Protein AF-A0A3M1N1B8-F1 (afdb_monomer_lite)

Sequence (121 aa):
MNEGRERMLRRARIRALLLYWLVLPAAVILSGLVLDALIGWRHWPLSTAVLLVAGLLIAAGILVIQRATADLALLGGGTPAPQDPAKRLVTGGSYAWCRHPMWFGYDLAALGVVLLWRSPA

Structure (mmCIF, N/CA/C/O backbone):
data_AF-A0A3M1N1B8-F1
#
_entry.id   AF-A0A3M1N1B8-F1
#
loop_
_atom_site.group_PDB
_atom_site.id
_atom_site.type_symbol
_atom_site.label_atom_id
_atom_site.label_alt_id
_atom_site.label_comp_id
_atom_site.label_asym_id
_atom_site.label_entity_id
_atom_site.label_seq_id
_atom_site.pdbx_PDB_ins_code
_atom_site.Cartn_x
_atom_site.Cartn_y
_atom_site.Cartn_z
_atom_site.occupancy
_atom_site.B_iso_or_equiv
_atom_site.auth_seq_id
_atom_site.auth_comp_id
_atom_site.auth_asym_id
_atom_site.auth_atom_id
_atom_site.pdbx_PDB_model_num
ATOM 1 N N . MET A 1 1 ? -19.659 -33.775 15.823 1.00 56.78 1 MET A N 1
ATOM 2 C CA . MET A 1 1 ? -19.443 -32.667 14.860 1.00 56.78 1 MET A CA 1
ATOM 3 C C . MET A 1 1 ? -18.629 -33.228 13.695 1.00 56.78 1 MET A C 1
ATOM 5 O O . MET A 1 1 ? -17.735 -34.016 13.940 1.00 56.78 1 MET A O 1
ATOM 9 N N . ASN A 1 2 ? -19.059 -32.981 12.458 1.00 63.41 2 ASN A N 1
ATOM 10 C CA . ASN A 1 2 ? -18.979 -33.921 11.329 1.00 63.41 2 ASN A CA 1
ATOM 11 C C . ASN A 1 2 ? -17.613 -33.915 10.594 1.00 63.41 2 ASN A C 1
ATOM 13 O O . ASN A 1 2 ? -17.282 -32.921 9.947 1.00 63.41 2 ASN A O 1
ATOM 17 N N . GLU A 1 3 ? -16.854 -35.015 10.638 1.00 77.12 3 GLU A N 1
ATOM 18 C CA . GLU A 1 3 ? -15.497 -35.154 10.060 1.00 77.12 3 GLU A CA 1
ATOM 19 C C . GLU A 1 3 ? -15.435 -34.771 8.561 1.00 77.12 3 GLU A C 1
ATOM 21 O O . GLU A 1 3 ? -14.483 -34.147 8.084 1.00 77.12 3 GLU A O 1
ATOM 26 N N . GLY A 1 4 ? -16.501 -35.067 7.805 1.00 82.94 4 GLY A N 1
ATOM 27 C CA . GLY A 1 4 ? -16.620 -34.693 6.390 1.00 82.94 4 GLY A CA 1
ATOM 28 C C . GLY A 1 4 ? -16.710 -33.178 6.153 1.00 82.94 4 GLY A C 1
ATOM 29 O O . GLY A 1 4 ? -16.132 -32.660 5.194 1.00 82.94 4 GLY A O 1
ATOM 30 N N . ARG A 1 5 ? -17.370 -32.440 7.057 1.00 81.69 5 ARG A N 1
ATOM 31 C CA . ARG A 1 5 ? -17.489 -30.972 6.990 1.00 81.69 5 ARG A CA 1
ATOM 32 C C . ARG A 1 5 ? -16.143 -30.304 7.258 1.00 81.69 5 ARG A C 1
ATOM 34 O O . ARG A 1 5 ? -15.797 -29.341 6.580 1.00 81.69 5 ARG A O 1
ATOM 41 N N . GLU A 1 6 ? -15.357 -30.840 8.184 1.00 82.12 6 GLU A N 1
ATOM 42 C CA . GLU A 1 6 ? -14.032 -30.315 8.520 1.00 82.12 6 GLU A CA 1
ATOM 43 C C . GLU A 1 6 ? -13.032 -30.476 7.360 1.00 82.12 6 GLU A C 1
ATOM 45 O O . GLU A 1 6 ? -12.350 -29.520 6.980 1.00 82.12 6 GLU A O 1
ATOM 50 N N . ARG A 1 7 ? -13.022 -31.642 6.695 1.00 83.62 7 ARG A N 1
ATOM 51 C CA . ARG A 1 7 ? -12.194 -31.883 5.495 1.00 83.62 7 ARG A CA 1
ATOM 52 C C . ARG A 1 7 ? -12.572 -30.964 4.329 1.00 83.62 7 ARG A C 1
ATOM 54 O O . ARG A 1 7 ? -11.685 -30.458 3.636 1.00 83.62 7 ARG A O 1
ATOM 61 N N . MET A 1 8 ? -13.868 -30.727 4.116 1.00 87.31 8 MET A N 1
ATOM 62 C CA . MET A 1 8 ? -14.363 -29.810 3.084 1.00 87.31 8 MET A CA 1
ATOM 63 C C . MET A 1 8 ? -13.937 -28.361 3.359 1.00 87.31 8 MET A C 1
ATOM 65 O O . MET A 1 8 ? -13.386 -27.708 2.471 1.00 87.31 8 MET A O 1
ATOM 69 N N . LEU A 1 9 ? -14.110 -27.883 4.596 1.00 85.06 9 LEU A N 1
ATOM 70 C CA . LEU A 1 9 ? -13.699 -26.537 5.011 1.00 85.06 9 LEU A CA 1
ATOM 71 C C . LEU A 1 9 ? -12.179 -26.343 4.902 1.00 85.06 9 LEU A C 1
ATOM 73 O O . LEU A 1 9 ? -11.725 -25.312 4.405 1.00 85.06 9 LEU A O 1
ATOM 77 N N . ARG A 1 10 ? -11.379 -27.349 5.278 1.00 86.31 10 ARG A N 1
ATOM 78 C CA . ARG A 1 10 ? -9.914 -27.311 5.137 1.00 86.31 10 ARG A CA 1
ATOM 79 C C . ARG A 1 10 ? -9.482 -27.191 3.675 1.00 86.31 10 ARG A C 1
ATOM 81 O O . ARG A 1 10 ? -8.634 -26.361 3.357 1.00 86.31 10 ARG A O 1
ATOM 88 N N . ARG A 1 11 ? -10.090 -27.969 2.771 1.00 87.62 11 ARG A N 1
ATOM 89 C CA . ARG A 1 11 ? -9.833 -27.883 1.321 1.00 87.62 11 ARG A CA 1
ATOM 90 C C . ARG A 1 11 ? -10.225 -26.519 0.755 1.00 87.62 11 ARG A C 1
ATOM 92 O O . ARG A 1 11 ? -9.455 -25.954 -0.014 1.00 87.62 11 ARG A O 1
ATOM 99 N N . ALA A 1 12 ? -11.380 -25.982 1.146 1.00 85.38 12 ALA A N 1
ATOM 100 C CA . ALA A 1 12 ? -11.821 -24.653 0.726 1.00 85.38 12 ALA A CA 1
ATOM 101 C C . ALA A 1 12 ? -10.846 -23.558 1.190 1.00 85.38 12 ALA A C 1
ATOM 103 O O . ALA A 1 12 ? -10.474 -22.697 0.399 1.00 85.38 12 ALA A O 1
ATOM 104 N N . ARG A 1 13 ? -10.350 -23.638 2.432 1.00 86.38 13 ARG A N 1
ATOM 105 C CA . ARG A 1 13 ? -9.373 -22.686 2.978 1.00 86.38 13 ARG A CA 1
ATOM 106 C C . ARG A 1 13 ? -8.026 -22.749 2.261 1.00 86.38 13 ARG A C 1
ATOM 108 O O . ARG A 1 13 ? -7.475 -21.708 1.932 1.00 86.38 13 ARG A O 1
ATOM 115 N N . ILE A 1 14 ? -7.520 -23.953 1.984 1.00 88.62 14 ILE A N 1
ATOM 116 C CA . ILE A 1 14 ? -6.279 -24.145 1.217 1.00 88.62 14 ILE A CA 1
ATOM 117 C C . ILE A 1 14 ? -6.441 -23.596 -0.202 1.00 88.62 14 ILE A C 1
ATOM 119 O O . ILE A 1 14 ? -5.566 -22.886 -0.679 1.00 88.62 14 ILE A O 1
ATOM 123 N N . ARG A 1 15 ? -7.571 -23.868 -0.866 1.00 86.75 15 ARG A N 1
ATOM 124 C CA . ARG A 1 15 ? -7.865 -23.306 -2.193 1.00 86.75 15 ARG A CA 1
ATOM 125 C C . ARG A 1 15 ? -7.915 -21.784 -2.163 1.00 86.75 15 ARG A C 1
ATOM 127 O O . ARG A 1 15 ? -7.322 -21.164 -3.032 1.00 86.75 15 ARG A O 1
ATOM 134 N N . ALA A 1 16 ? -8.579 -21.197 -1.169 1.00 83.00 16 ALA A N 1
ATOM 135 C CA . ALA A 1 16 ? -8.636 -19.749 -1.005 1.00 83.00 16 ALA A CA 1
ATOM 136 C C . ALA A 1 16 ? -7.235 -19.158 -0.790 1.00 83.00 16 ALA A C 1
ATOM 138 O O . ALA A 1 16 ? -6.882 -18.194 -1.455 1.00 83.00 16 ALA A O 1
ATOM 139 N N . LEU A 1 17 ? -6.414 -19.780 0.062 1.00 86.81 17 LEU A N 1
ATOM 140 C CA . LEU A 1 17 ? -5.011 -19.405 0.257 1.00 86.81 17 LEU A CA 1
ATOM 141 C C . LEU A 1 17 ? -4.219 -19.467 -1.052 1.00 86.81 17 LEU A C 1
ATOM 143 O O . LEU A 1 17 ? -3.587 -18.483 -1.406 1.00 86.81 17 LEU A O 1
ATOM 147 N N . LEU A 1 18 ? -4.287 -20.578 -1.790 1.00 88.38 18 LEU A N 1
ATOM 148 C CA . LEU A 1 18 ? -3.586 -20.736 -3.069 1.00 88.38 18 LEU A CA 1
ATOM 149 C C . LEU A 1 18 ? -4.064 -19.721 -4.115 1.00 88.38 18 LEU A C 1
ATOM 151 O O . LEU A 1 18 ? -3.249 -19.111 -4.798 1.00 88.38 18 LEU A O 1
ATOM 155 N N . LEU A 1 19 ? -5.373 -19.503 -4.229 1.00 87.75 19 LEU A N 1
ATOM 156 C CA . LEU A 1 19 ? -5.925 -18.516 -5.154 1.00 87.75 19 LEU A CA 1
ATOM 157 C C . LEU A 1 19 ? -5.424 -17.106 -4.827 1.00 87.75 19 LEU A C 1
ATOM 159 O O . LEU A 1 19 ? -4.969 -16.402 -5.722 1.00 87.75 19 LEU A O 1
ATOM 163 N N . TYR A 1 20 ? -5.463 -16.711 -3.555 1.00 82.56 20 TYR A N 1
ATOM 164 C CA . TYR A 1 20 ? -5.112 -15.352 -3.144 1.00 82.56 20 TYR A CA 1
ATOM 165 C C . TYR A 1 20 ? -3.605 -15.089 -3.109 1.00 82.56 20 TYR A C 1
ATOM 167 O O . TYR A 1 20 ? -3.172 -14.004 -3.476 1.00 82.56 20 TYR A O 1
ATOM 175 N N . TRP A 1 21 ? -2.807 -16.064 -2.671 1.00 85.88 21 TRP A N 1
ATOM 176 C CA . TRP A 1 21 ? -1.361 -15.895 -2.493 1.00 85.88 21 TRP A CA 1
ATOM 177 C C . TRP A 1 21 ? -0.527 -16.324 -3.695 1.00 85.88 21 TRP A C 1
ATOM 179 O O . TRP A 1 21 ? 0.623 -15.911 -3.791 1.00 85.88 21 TRP A O 1
ATOM 189 N N . LEU A 1 22 ? -1.071 -17.145 -4.597 1.00 86.06 22 LEU A N 1
ATOM 190 C CA . LEU A 1 22 ? -0.331 -17.635 -5.759 1.00 86.06 22 LEU A CA 1
ATOM 191 C C . LEU A 1 22 ? -0.991 -17.221 -7.072 1.00 86.06 22 LEU A C 1
ATOM 193 O O . LEU A 1 22 ? -0.343 -16.590 -7.899 1.00 86.06 22 LEU A O 1
ATOM 197 N N . VAL A 1 23 ? -2.273 -17.544 -7.263 1.00 88.25 23 VAL A N 1
ATOM 198 C CA . VAL A 1 23 ? -2.932 -17.340 -8.565 1.00 88.25 23 VAL A CA 1
ATOM 199 C C . VAL A 1 23 ? -3.133 -15.861 -8.869 1.00 88.25 23 VAL A C 1
ATOM 201 O O . VAL A 1 23 ? -2.791 -15.429 -9.962 1.00 88.25 23 VAL A O 1
ATOM 204 N N . LEU A 1 24 ? -3.649 -15.081 -7.918 1.00 85.00 24 LEU A N 1
ATOM 205 C CA . LEU A 1 24 ? -3.863 -13.642 -8.090 1.00 85.00 24 LEU A CA 1
ATOM 206 C C . LEU A 1 24 ? -2.551 -12.891 -8.387 1.00 85.00 24 LEU A C 1
ATOM 208 O O . LEU A 1 24 ? -2.495 -12.224 -9.418 1.00 85.00 24 LEU A O 1
ATOM 212 N N . PRO A 1 25 ? -1.476 -13.032 -7.584 1.00 82.06 25 PRO A N 1
ATOM 213 C CA . PRO A 1 25 ? -0.198 -12.386 -7.877 1.00 82.06 25 PRO A CA 1
ATOM 214 C C . PRO A 1 25 ? 0.399 -12.828 -9.213 1.00 82.06 25 PRO A C 1
ATOM 216 O O . PRO A 1 25 ? 0.854 -11.988 -9.984 1.00 82.06 25 PRO A O 1
ATOM 219 N N . ALA A 1 26 ? 0.357 -14.130 -9.522 1.00 86.12 26 ALA A N 1
ATOM 220 C CA . ALA A 1 26 ? 0.854 -14.639 -10.796 1.00 86.12 26 ALA A CA 1
ATOM 221 C C . ALA A 1 26 ? 0.054 -14.078 -11.977 1.00 86.12 26 ALA A C 1
ATOM 223 O O . ALA A 1 26 ? 0.650 -13.659 -12.961 1.00 86.12 26 ALA A O 1
ATOM 224 N N . ALA A 1 27 ? -1.276 -14.024 -11.875 1.00 88.38 27 ALA A N 1
ATOM 225 C CA . ALA A 1 27 ? -2.127 -13.452 -12.910 1.00 88.38 27 ALA A CA 1
ATOM 226 C C . ALA A 1 27 ? -1.822 -11.966 -13.130 1.00 88.38 27 ALA A C 1
ATOM 228 O O . ALA A 1 27 ? -1.689 -11.551 -14.276 1.00 88.38 27 ALA A O 1
ATOM 229 N N . VAL A 1 28 ? -1.641 -11.189 -12.055 1.00 85.31 28 VAL A N 1
ATOM 230 C CA . VAL A 1 28 ? -1.269 -9.768 -12.142 1.00 85.31 28 VAL A CA 1
ATOM 231 C C . VAL A 1 28 ? 0.077 -9.607 -12.851 1.00 85.31 28 VAL A C 1
ATOM 233 O O . VAL A 1 28 ? 0.144 -8.905 -13.858 1.00 85.31 28 VAL A O 1
ATOM 236 N N . ILE A 1 29 ? 1.117 -10.317 -12.404 1.00 83.06 29 ILE A N 1
ATOM 237 C CA . ILE A 1 29 ? 2.462 -10.238 -12.997 1.00 83.06 29 ILE A CA 1
ATOM 238 C C . ILE A 1 29 ? 2.444 -10.668 -14.470 1.00 83.06 29 ILE A C 1
ATOM 240 O O . ILE A 1 29 ? 2.955 -9.953 -15.327 1.00 83.06 29 ILE A O 1
ATOM 244 N N . LEU A 1 30 ? 1.832 -11.815 -14.785 1.00 86.75 30 LEU A N 1
ATOM 245 C CA . LEU A 1 30 ? 1.748 -12.317 -16.159 1.00 86.75 30 LEU A CA 1
ATOM 246 C C . LEU A 1 30 ? 0.966 -11.361 -17.059 1.00 86.75 30 LEU A C 1
ATOM 248 O O . LEU A 1 30 ? 1.367 -11.143 -18.197 1.00 86.75 30 LEU A O 1
ATOM 252 N N . SER A 1 31 ? -0.126 -10.777 -16.559 1.00 85.44 31 SER A N 1
ATOM 253 C CA . SER A 1 31 ? -0.911 -9.812 -17.328 1.00 85.44 31 SER A CA 1
ATOM 254 C C . SER A 1 31 ? -0.110 -8.548 -17.642 1.00 85.44 31 SER A C 1
ATOM 256 O O . SER A 1 31 ? -0.141 -8.105 -18.786 1.00 85.44 31 SER A O 1
ATOM 258 N N . GLY A 1 32 ? 0.680 -8.037 -16.689 1.00 81.12 32 GLY A N 1
ATOM 259 C CA . GLY A 1 32 ? 1.586 -6.907 -16.913 1.00 81.12 32 GLY A CA 1
ATOM 260 C C . GLY A 1 32 ? 2.646 -7.218 -17.971 1.00 81.12 32 GLY A C 1
ATOM 261 O O . GLY A 1 32 ? 2.778 -6.483 -18.941 1.00 81.12 32 GLY A O 1
ATOM 262 N N . LEU A 1 33 ? 3.309 -8.377 -17.871 1.00 80.06 33 LEU A N 1
ATOM 263 C CA . LEU A 1 33 ? 4.310 -8.805 -18.859 1.00 80.06 33 LEU A CA 1
ATOM 264 C C . LEU A 1 33 ? 3.723 -8.973 -20.270 1.00 80.06 33 LEU A C 1
ATOM 266 O O . LEU A 1 33 ? 4.366 -8.626 -21.260 1.00 80.06 33 LEU A O 1
ATOM 270 N N . VAL A 1 34 ? 2.505 -9.516 -20.375 1.00 85.19 34 VAL A N 1
ATOM 271 C CA . VAL A 1 34 ? 1.800 -9.651 -21.658 1.00 85.19 34 VAL A CA 1
ATOM 272 C C . VAL A 1 34 ? 1.446 -8.277 -22.224 1.00 85.19 34 VAL A C 1
ATOM 274 O O . VAL A 1 34 ? 1.631 -8.059 -23.419 1.00 85.19 34 VAL A O 1
ATOM 277 N N . LEU A 1 35 ? 0.977 -7.343 -21.393 1.00 83.94 35 LEU A N 1
ATOM 278 C CA . LEU A 1 35 ? 0.676 -5.975 -21.820 1.00 83.94 35 LEU A CA 1
ATOM 279 C C . LEU A 1 35 ? 1.935 -5.240 -22.290 1.00 83.94 35 LEU A C 1
ATOM 281 O O . LEU A 1 35 ? 1.922 -4.675 -23.380 1.00 83.94 35 LEU A O 1
ATOM 285 N N . ASP A 1 36 ? 3.037 -5.321 -21.548 1.00 78.44 36 ASP A N 1
ATOM 286 C CA . ASP A 1 36 ? 4.318 -4.729 -21.946 1.00 78.44 36 ASP A CA 1
ATOM 287 C C . ASP A 1 36 ? 4.811 -5.273 -23.294 1.00 78.44 36 ASP A C 1
ATOM 289 O O . ASP A 1 36 ? 5.264 -4.509 -24.152 1.00 78.44 36 ASP A O 1
ATOM 293 N N . ALA A 1 37 ? 4.676 -6.587 -23.513 1.00 80.56 37 ALA A N 1
ATOM 294 C CA . ALA A 1 37 ? 5.039 -7.233 -24.771 1.00 80.56 37 ALA A CA 1
ATOM 295 C C . ALA A 1 37 ? 4.128 -6.817 -25.938 1.00 80.56 37 ALA A C 1
ATOM 297 O O . ALA A 1 37 ? 4.617 -6.609 -27.048 1.00 80.56 37 ALA A O 1
ATOM 298 N N . LEU A 1 38 ? 2.819 -6.681 -25.701 1.00 84.81 38 LEU A N 1
ATOM 299 C CA . LEU A 1 38 ? 1.849 -6.267 -26.719 1.00 84.81 38 LEU A CA 1
ATOM 300 C C . LEU A 1 38 ? 2.010 -4.796 -27.111 1.00 84.81 38 LEU A C 1
ATOM 302 O O . LEU A 1 38 ? 1.887 -4.461 -28.287 1.00 84.81 38 LEU A O 1
ATOM 306 N N . ILE A 1 39 ? 2.269 -3.918 -26.139 1.00 83.06 39 ILE A N 1
ATOM 307 C CA . ILE A 1 39 ? 2.377 -2.473 -26.374 1.00 83.06 39 ILE A CA 1
ATOM 308 C C . ILE A 1 39 ? 3.802 -2.097 -26.832 1.00 83.06 39 ILE A C 1
ATOM 310 O O . ILE A 1 39 ? 4.011 -1.043 -27.434 1.00 83.06 39 ILE A O 1
ATOM 314 N N . GLY A 1 40 ? 4.791 -2.970 -26.611 1.00 75.75 40 GLY A N 1
ATOM 315 C CA . GLY A 1 40 ? 6.172 -2.758 -27.047 1.00 75.75 40 GLY A CA 1
ATOM 316 C C . GLY A 1 40 ? 6.870 -1.649 -26.262 1.00 75.75 40 GLY A C 1
ATOM 317 O O . GLY A 1 40 ? 7.702 -0.917 -26.808 1.00 75.75 40 GLY A O 1
ATOM 318 N N . TRP A 1 41 ? 6.505 -1.475 -24.990 1.00 70.62 41 TRP A N 1
ATOM 319 C CA . TRP A 1 41 ? 7.058 -0.407 -24.175 1.00 70.62 41 TRP A CA 1
ATOM 320 C C . TRP A 1 41 ? 8.551 -0.606 -23.914 1.00 70.62 41 TRP A C 1
ATOM 322 O O . TRP A 1 41 ? 9.057 -1.696 -23.643 1.00 70.62 41 TRP A O 1
ATOM 332 N N . ARG A 1 42 ? 9.297 0.495 -24.018 1.00 69.19 42 ARG A N 1
ATOM 333 C CA . ARG A 1 42 ? 10.739 0.489 -23.797 1.00 69.19 42 ARG A CA 1
ATOM 334 C C . ARG A 1 42 ? 11.003 0.531 -22.298 1.00 69.19 42 ARG A C 1
ATOM 336 O O . ARG A 1 42 ? 10.739 1.544 -21.657 1.00 69.19 42 ARG A O 1
ATOM 343 N N . HIS A 1 43 ? 11.547 -0.565 -21.771 1.00 68.88 43 HIS A N 1
ATOM 344 C CA . HIS A 1 43 ? 11.974 -0.673 -20.377 1.00 68.88 43 HIS A CA 1
ATOM 345 C C . HIS A 1 43 ? 12.785 0.553 -19.953 1.00 68.88 43 HIS A C 1
ATOM 347 O O . HIS A 1 43 ? 13.717 0.971 -20.652 1.00 68.88 43 HIS A O 1
ATOM 353 N N . TRP A 1 44 ? 12.472 1.105 -18.783 1.00 69.75 44 TRP A N 1
ATOM 354 C CA . TRP A 1 44 ? 13.226 2.237 -18.253 1.00 69.75 44 TRP A CA 1
ATOM 355 C C . TRP A 1 44 ? 14.676 1.836 -17.958 1.00 69.75 44 TRP A C 1
ATOM 357 O O . TRP A 1 44 ? 14.933 0.695 -17.553 1.00 69.75 44 TRP A O 1
ATOM 367 N N . PRO A 1 45 ? 15.658 2.726 -18.194 1.00 77.00 45 PRO A N 1
ATOM 368 C CA . PRO A 1 45 ? 17.052 2.430 -17.899 1.00 77.00 45 PRO A CA 1
ATOM 369 C C . PRO A 1 45 ? 17.239 2.251 -16.390 1.00 77.00 45 PRO A C 1
ATOM 371 O O . PRO A 1 45 ? 16.790 3.073 -15.589 1.00 77.00 45 PRO A O 1
ATOM 374 N N . LEU A 1 46 ? 17.918 1.170 -16.000 1.00 77.69 46 LEU A N 1
ATOM 375 C CA . LEU A 1 46 ? 18.260 0.940 -14.602 1.00 77.69 46 LEU A CA 1
ATOM 376 C C . LEU A 1 46 ? 19.355 1.936 -14.205 1.00 77.69 46 LEU A C 1
ATOM 378 O O . LEU A 1 46 ? 20.475 1.865 -14.704 1.00 77.69 46 LEU A O 1
ATOM 382 N N . SER A 1 47 ? 19.020 2.872 -13.323 1.00 87.62 47 SER A N 1
ATOM 383 C CA . SER A 1 47 ? 19.970 3.824 -12.751 1.00 87.62 47 SER A CA 1
ATOM 384 C C . SER A 1 47 ? 19.925 3.751 -11.231 1.00 87.62 47 SER A C 1
ATOM 386 O O . SER A 1 47 ? 18.893 3.420 -10.643 1.00 87.62 47 SER A O 1
ATOM 388 N N . THR A 1 48 ? 21.031 4.107 -10.582 1.00 89.62 48 THR A N 1
ATOM 389 C CA . THR A 1 48 ? 21.098 4.191 -9.116 1.00 89.62 48 THR A CA 1
ATOM 390 C C . THR A 1 48 ? 20.021 5.123 -8.563 1.00 89.62 48 THR A C 1
ATOM 392 O O . THR A 1 48 ? 19.412 4.818 -7.545 1.00 89.62 48 THR A O 1
ATOM 395 N N . ALA A 1 49 ? 19.722 6.219 -9.267 1.00 90.44 49 ALA A N 1
ATOM 396 C CA . ALA A 1 49 ? 18.653 7.137 -8.891 1.00 90.44 49 ALA A CA 1
ATOM 397 C C . ALA A 1 49 ? 17.277 6.450 -8.872 1.00 90.44 49 ALA A C 1
ATOM 399 O O . ALA A 1 49 ? 16.542 6.600 -7.900 1.00 90.44 49 ALA A O 1
ATOM 400 N N . VAL A 1 50 ? 16.950 5.648 -9.893 1.00 90.00 50 VAL A N 1
ATOM 401 C CA . VAL A 1 50 ? 15.683 4.894 -9.945 1.00 90.00 50 VAL A CA 1
ATOM 402 C C . VAL A 1 50 ? 15.587 3.902 -8.787 1.00 90.00 50 VAL A C 1
ATOM 404 O O . VAL A 1 50 ? 14.552 3.842 -8.130 1.00 90.00 50 VAL A O 1
ATOM 407 N N . LEU A 1 51 ? 16.668 3.176 -8.482 1.00 91.50 51 LEU A N 1
ATOM 408 C CA . LEU A 1 51 ? 16.699 2.240 -7.353 1.00 91.50 51 LEU A CA 1
ATOM 409 C C . LEU A 1 51 ? 16.494 2.944 -6.004 1.00 91.50 51 LEU A C 1
ATOM 411 O O . LEU A 1 51 ? 15.750 2.448 -5.159 1.00 91.50 51 LEU A O 1
ATOM 415 N N . LEU A 1 52 ? 17.119 4.109 -5.810 1.00 94.94 52 LEU A N 1
ATOM 416 C CA . LEU A 1 52 ? 16.960 4.907 -4.592 1.00 94.94 52 LEU A CA 1
ATOM 417 C C . LEU A 1 52 ? 15.531 5.430 -4.439 1.00 94.94 52 LEU A C 1
ATOM 419 O O . LEU A 1 52 ? 14.954 5.310 -3.361 1.00 94.94 52 LEU A O 1
ATOM 423 N N . VAL A 1 53 ? 14.945 5.970 -5.511 1.00 94.25 53 VAL A N 1
ATOM 424 C CA . VAL A 1 53 ? 13.556 6.450 -5.501 1.00 94.25 53 VAL A CA 1
ATOM 425 C C . VAL A 1 53 ? 12.592 5.298 -5.229 1.00 94.25 53 VAL A C 1
ATOM 427 O O . VAL A 1 53 ? 11.702 5.435 -4.394 1.00 94.25 53 VAL A O 1
ATOM 430 N N . ALA A 1 54 ? 12.797 4.147 -5.868 1.00 93.88 54 ALA A N 1
ATOM 431 C CA . ALA A 1 54 ? 11.984 2.960 -5.643 1.00 93.88 54 ALA A CA 1
ATOM 432 C C . ALA A 1 54 ? 12.045 2.488 -4.181 1.00 93.88 54 ALA A C 1
ATOM 434 O O . ALA A 1 54 ? 11.008 2.267 -3.555 1.00 93.88 54 ALA A O 1
ATOM 435 N N . GLY A 1 55 ? 13.251 2.401 -3.611 1.00 95.31 55 GLY A N 1
ATOM 436 C CA . GLY A 1 55 ? 13.447 2.053 -2.204 1.00 95.31 55 GLY A CA 1
ATOM 437 C C . GLY A 1 55 ? 12.797 3.059 -1.253 1.00 95.31 55 GLY A C 1
ATOM 438 O O . GLY A 1 55 ? 12.148 2.659 -0.286 1.00 95.31 55 GLY A O 1
ATOM 439 N N . LEU A 1 56 ? 12.907 4.357 -1.553 1.00 97.25 56 LEU A N 1
ATOM 440 C CA . LEU A 1 56 ? 12.287 5.418 -0.762 1.00 97.25 56 LEU A CA 1
ATOM 441 C C . LEU A 1 56 ? 10.757 5.335 -0.797 1.00 97.25 56 LEU A C 1
ATOM 443 O O . LEU A 1 56 ? 10.127 5.456 0.251 1.00 97.25 56 LEU A O 1
ATOM 447 N N . LEU A 1 57 ? 10.161 5.092 -1.967 1.00 97.12 57 LEU A N 1
ATOM 448 C CA . LEU A 1 57 ? 8.714 4.925 -2.115 1.00 97.12 57 LEU A CA 1
ATOM 449 C C . LEU A 1 57 ? 8.196 3.713 -1.338 1.00 97.12 57 LEU A C 1
ATOM 451 O O . LEU A 1 57 ? 7.202 3.829 -0.624 1.00 97.12 57 LEU A O 1
ATOM 455 N N . ILE A 1 58 ? 8.899 2.578 -1.407 1.00 96.62 58 ILE A N 1
ATOM 456 C CA . ILE A 1 58 ? 8.548 1.374 -0.639 1.00 96.62 58 ILE A CA 1
ATOM 457 C C . ILE A 1 58 ? 8.633 1.652 0.862 1.00 96.62 58 ILE A C 1
ATOM 459 O O . ILE A 1 58 ? 7.688 1.362 1.596 1.00 96.62 58 ILE A O 1
ATOM 463 N N . ALA A 1 59 ? 9.731 2.253 1.325 1.00 97.69 59 ALA A N 1
ATOM 464 C CA . ALA A 1 59 ? 9.912 2.580 2.735 1.00 97.69 59 ALA A CA 1
ATOM 465 C C . ALA A 1 59 ? 8.842 3.566 3.233 1.00 97.69 59 ALA A C 1
ATOM 467 O O . ALA A 1 59 ? 8.228 3.334 4.275 1.00 97.69 59 ALA A O 1
ATOM 468 N N . ALA A 1 60 ? 8.567 4.629 2.473 1.00 97.50 60 ALA A N 1
ATOM 469 C CA . ALA A 1 60 ? 7.526 5.600 2.791 1.00 97.50 60 ALA A CA 1
ATOM 470 C C . ALA A 1 60 ? 6.133 4.952 2.823 1.00 97.50 60 ALA A C 1
ATOM 472 O O . ALA A 1 60 ? 5.383 5.171 3.774 1.00 97.50 60 ALA A O 1
ATOM 473 N N . GLY A 1 61 ? 5.806 4.105 1.843 1.00 97.12 61 GLY A N 1
ATOM 474 C CA . GLY A 1 61 ? 4.547 3.362 1.800 1.00 97.12 61 GLY A CA 1
ATOM 475 C C . GLY A 1 61 ? 4.352 2.471 3.029 1.00 97.12 61 GLY A C 1
ATOM 476 O O . GLY A 1 61 ? 3.313 2.542 3.686 1.00 97.12 61 GLY A O 1
ATOM 477 N N . ILE A 1 62 ? 5.383 1.708 3.413 1.00 97.38 62 ILE A N 1
ATOM 478 C CA . ILE A 1 62 ? 5.371 0.873 4.627 1.00 97.38 62 ILE A CA 1
ATOM 479 C C . ILE A 1 62 ? 5.153 1.727 5.880 1.00 97.38 62 ILE A C 1
ATOM 481 O O . ILE A 1 62 ? 4.315 1.382 6.715 1.00 97.38 62 ILE A O 1
ATOM 485 N N . LEU A 1 63 ? 5.865 2.850 6.009 1.00 97.56 63 LEU A N 1
ATOM 486 C CA . LEU A 1 63 ? 5.716 3.757 7.149 1.00 97.56 63 LEU A CA 1
ATOM 487 C C . LEU A 1 63 ? 4.295 4.323 7.243 1.00 97.56 63 LEU A C 1
ATOM 489 O O . LEU A 1 63 ? 3.720 4.354 8.331 1.00 97.56 63 LEU A O 1
ATOM 493 N N . VAL A 1 64 ? 3.697 4.718 6.115 1.00 96.56 64 VAL A N 1
ATOM 494 C CA . VAL A 1 64 ? 2.312 5.209 6.065 1.00 96.56 64 VAL A CA 1
ATOM 495 C C . VAL A 1 64 ? 1.320 4.110 6.454 1.00 96.56 64 VAL A C 1
ATOM 497 O O . VAL A 1 64 ? 0.430 4.368 7.263 1.00 96.56 64 VAL A O 1
ATOM 500 N N . ILE A 1 65 ? 1.483 2.880 5.952 1.00 96.31 65 ILE A N 1
ATOM 501 C CA . ILE A 1 65 ? 0.626 1.737 6.315 1.00 96.31 65 ILE A CA 1
ATOM 502 C C . ILE A 1 65 ? 0.708 1.464 7.818 1.00 96.31 65 ILE A C 1
ATOM 504 O O . ILE A 1 65 ? -0.324 1.316 8.479 1.00 96.31 65 ILE A O 1
ATOM 508 N N . GLN A 1 66 ? 1.920 1.418 8.376 1.00 96.25 66 GLN A N 1
ATOM 509 C CA . GLN A 1 66 ? 2.116 1.198 9.807 1.00 96.25 66 GLN A CA 1
ATOM 510 C C . GLN A 1 66 ? 1.504 2.328 10.631 1.00 96.25 66 GLN A C 1
ATOM 512 O O . GLN A 1 66 ? 0.815 2.061 11.616 1.00 96.25 66 GLN A O 1
ATOM 517 N N . ARG A 1 67 ? 1.681 3.583 10.202 1.00 95.81 67 ARG A N 1
ATOM 518 C CA . ARG A 1 67 ? 1.103 4.741 10.884 1.00 95.81 67 ARG A CA 1
ATOM 519 C C . ARG A 1 67 ? -0.423 4.714 10.860 1.00 95.81 67 ARG A C 1
ATOM 521 O O . ARG A 1 67 ? -1.030 4.873 11.913 1.00 95.81 67 ARG A O 1
ATOM 528 N N . ALA A 1 68 ? -1.029 4.438 9.707 1.00 95.06 68 ALA A N 1
ATOM 529 C CA . ALA A 1 68 ? -2.475 4.285 9.562 1.00 95.06 68 ALA A CA 1
ATOM 530 C C . ALA A 1 68 ? -3.022 3.136 10.415 1.00 95.06 68 ALA A C 1
ATOM 532 O O . ALA A 1 68 ? -4.034 3.290 11.092 1.00 95.06 68 ALA A O 1
ATOM 533 N N . THR A 1 69 ? -2.324 2.001 10.445 1.00 94.44 69 THR A N 1
ATOM 534 C CA . THR A 1 69 ? -2.707 0.858 11.287 1.00 94.44 69 THR A CA 1
ATOM 535 C C . THR A 1 69 ? -2.658 1.224 12.769 1.00 94.44 69 THR A C 1
ATOM 537 O O . THR A 1 69 ? -3.592 0.920 13.510 1.00 94.44 69 THR A O 1
ATOM 540 N N . ALA A 1 70 ? -1.599 1.916 13.197 1.00 94.75 70 ALA A N 1
ATOM 541 C CA . ALA A 1 70 ? -1.450 2.378 14.570 1.00 94.75 70 ALA A CA 1
ATOM 542 C C . ALA A 1 70 ? -2.522 3.409 14.948 1.00 94.75 70 ALA A C 1
ATOM 544 O O . ALA A 1 70 ? -3.097 3.317 16.027 1.00 94.75 70 ALA A O 1
ATOM 545 N N . ASP A 1 71 ? -2.838 4.358 14.065 1.00 94.75 71 ASP A N 1
ATOM 546 C CA . ASP A 1 71 ? -3.891 5.346 14.309 1.00 94.75 71 ASP A CA 1
ATOM 547 C C . ASP A 1 71 ? -5.270 4.683 14.412 1.00 94.75 71 ASP A C 1
ATOM 549 O O . ASP A 1 71 ? -6.064 5.047 15.278 1.00 94.75 71 ASP A O 1
ATOM 553 N N . LEU A 1 72 ? -5.546 3.661 13.596 1.00 93.56 72 LEU A N 1
ATOM 554 C CA . LEU A 1 72 ? -6.790 2.900 13.686 1.00 93.56 72 LEU A CA 1
ATOM 555 C C . LEU A 1 72 ? -6.897 2.132 15.016 1.00 93.56 72 LEU A C 1
ATOM 557 O O . LEU A 1 72 ? -7.949 2.159 15.658 1.00 93.56 72 LEU A O 1
ATOM 561 N N . ALA A 1 73 ? -5.792 1.531 15.468 1.00 93.00 73 ALA A N 1
ATOM 562 C CA . ALA A 1 73 ? -5.707 0.841 16.755 1.00 93.00 73 ALA A CA 1
ATOM 563 C C . ALA A 1 73 ? -5.887 1.792 17.944 1.00 93.00 73 ALA A C 1
ATOM 565 O O . ALA A 1 73 ? -6.719 1.546 18.818 1.00 93.00 73 ALA A O 1
ATOM 566 N N . LEU A 1 74 ? -5.141 2.898 17.961 1.00 94.56 74 LEU A N 1
ATOM 567 C CA . LEU A 1 74 ? -5.093 3.831 19.086 1.00 94.56 74 LEU A CA 1
ATOM 568 C C . LEU A 1 74 ? -6.340 4.718 19.173 1.00 94.56 74 LEU A C 1
ATOM 570 O O . LEU A 1 74 ? -6.858 4.941 20.264 1.00 94.56 74 LEU A O 1
ATOM 574 N N . LEU A 1 75 ? -6.831 5.228 18.039 1.00 93.56 75 LEU A N 1
ATOM 575 C CA . LEU A 1 75 ? -7.943 6.186 17.995 1.00 93.56 75 LEU A CA 1
ATOM 576 C C . LEU A 1 75 ? -9.284 5.504 17.695 1.00 93.56 75 LEU A C 1
ATOM 578 O O . LEU A 1 75 ? -10.323 5.904 18.221 1.00 93.56 75 LEU A O 1
ATOM 582 N N . GLY A 1 76 ? -9.273 4.470 16.852 1.00 91.12 76 GLY A N 1
ATOM 583 C CA . GLY A 1 76 ? -10.473 3.745 16.422 1.00 91.12 76 GLY A CA 1
ATOM 584 C C . GLY A 1 76 ? -10.879 2.609 17.360 1.00 91.12 76 GLY A C 1
ATOM 585 O O . GLY A 1 76 ? -12.041 2.196 17.345 1.00 91.12 76 GLY A O 1
ATOM 586 N N . GLY A 1 77 ? -9.959 2.122 18.201 1.00 91.75 77 GLY A N 1
ATOM 587 C CA . GLY A 1 77 ? -10.215 1.062 19.180 1.00 91.75 77 GLY A CA 1
ATOM 588 C C . GLY A 1 77 ? -10.453 -0.322 18.564 1.00 91.75 77 GLY A C 1
ATOM 589 O O . GLY A 1 77 ? -11.219 -1.106 19.130 1.00 91.75 77 GLY A O 1
ATOM 590 N N . GLY A 1 78 ? -9.843 -0.577 17.403 1.00 90.38 78 GLY A N 1
ATOM 591 C CA . GLY A 1 78 ? -9.870 -1.841 16.663 1.00 90.38 78 GLY A CA 1
ATOM 592 C C . GLY A 1 78 ? -8.814 -1.840 15.552 1.00 90.38 78 GLY A C 1
ATOM 593 O O . GLY A 1 78 ? -7.984 -0.941 15.474 1.00 90.38 78 GLY A O 1
ATOM 594 N N . THR A 1 79 ? -8.835 -2.824 14.665 1.00 88.88 79 THR A N 1
ATOM 595 C CA . THR A 1 79 ? -7.842 -3.016 13.598 1.00 88.88 79 THR A CA 1
ATOM 596 C C . THR A 1 79 ? -8.481 -2.961 12.203 1.00 88.88 79 THR A C 1
ATOM 598 O O . THR A 1 79 ? -9.707 -2.955 12.067 1.00 88.88 79 THR A O 1
ATOM 601 N N . PRO A 1 80 ? -7.675 -2.919 11.126 1.00 84.19 80 PRO A N 1
ATOM 602 C CA . PRO A 1 80 ? -8.189 -3.059 9.763 1.00 84.19 80 PRO A CA 1
ATOM 603 C C . PRO A 1 80 ? -8.763 -4.456 9.490 1.00 84.19 80 PRO A C 1
ATOM 605 O O . PRO A 1 80 ? -9.387 -4.681 8.454 1.00 84.19 80 PRO A O 1
ATOM 608 N N . ALA A 1 81 ? -8.502 -5.421 10.376 1.00 86.81 81 ALA A N 1
ATOM 609 C CA . ALA A 1 81 ? -8.881 -6.799 10.168 1.00 86.81 81 ALA A CA 1
ATOM 610 C C . ALA A 1 81 ? -10.393 -6.986 10.400 1.00 86.81 81 ALA A C 1
ATOM 612 O O . ALA A 1 81 ? -10.919 -6.521 11.413 1.00 86.81 81 ALA A O 1
ATOM 613 N N . PRO A 1 82 ? -11.104 -7.740 9.536 1.00 83.25 82 PRO A N 1
ATOM 614 C CA . PRO A 1 82 ? -12.542 -7.974 9.697 1.00 83.25 82 PRO A CA 1
ATOM 615 C C . PRO A 1 82 ? -12.939 -8.633 11.025 1.00 83.25 82 PRO A C 1
ATOM 617 O O . PRO A 1 82 ? -14.105 -8.588 11.401 1.00 83.25 82 PRO A O 1
ATOM 620 N N . GLN A 1 83 ? -11.992 -9.289 11.707 1.00 88.81 83 GLN A N 1
ATOM 621 C CA . GLN A 1 83 ? -12.247 -9.982 12.973 1.00 88.81 83 GLN A CA 1
ATOM 622 C C . GLN A 1 83 ? -12.294 -9.032 14.178 1.00 88.81 83 GLN A C 1
ATOM 624 O O . GLN A 1 83 ? -12.884 -9.386 15.193 1.00 88.81 83 GLN A O 1
ATOM 629 N N . ASP A 1 84 ? -11.685 -7.850 14.068 1.00 89.94 84 ASP A N 1
ATOM 630 C CA . ASP A 1 84 ? -11.673 -6.823 15.111 1.00 89.94 84 ASP A CA 1
ATOM 631 C C . ASP A 1 84 ? -11.747 -5.437 14.451 1.00 89.94 84 ASP A C 1
ATOM 633 O O . ASP A 1 84 ? -10.721 -4.769 14.327 1.00 89.94 84 ASP A O 1
ATOM 637 N N . PRO A 1 85 ? -12.923 -5.029 13.936 1.00 89.12 85 PRO A N 1
ATOM 638 C CA . PRO A 1 85 ? -13.080 -3.772 13.212 1.00 89.12 85 PRO A CA 1
ATOM 639 C C . PRO A 1 85 ? -13.006 -2.550 14.141 1.00 89.12 85 PRO A C 1
ATOM 641 O O . PRO A 1 85 ? -13.335 -2.618 15.327 1.00 89.12 85 PRO A O 1
ATOM 644 N N . ALA A 1 86 ? -12.633 -1.393 13.584 1.00 90.06 86 ALA A N 1
ATOM 645 C CA . ALA A 1 86 ? -12.652 -0.123 14.311 1.00 90.06 86 ALA A CA 1
ATOM 646 C C . ALA A 1 86 ? -14.057 0.212 14.847 1.00 90.06 86 ALA A C 1
ATOM 648 O O . ALA A 1 86 ? -15.057 0.116 14.136 1.00 90.06 86 ALA A O 1
ATOM 649 N N . LYS A 1 87 ? -14.120 0.651 16.108 1.00 92.81 87 LYS A N 1
ATOM 650 C CA . LYS A 1 87 ? -15.368 0.952 16.836 1.00 92.81 87 LYS A CA 1
ATOM 651 C C . LYS A 1 87 ? -15.784 2.413 16.716 1.00 92.81 87 LYS A C 1
ATOM 653 O O . LYS A 1 87 ? -16.927 2.759 16.999 1.00 92.81 87 LYS A O 1
ATOM 658 N N . ARG A 1 88 ? -14.842 3.282 16.351 1.00 93.25 88 ARG A N 1
ATOM 659 C CA . ARG A 1 88 ? -15.049 4.721 16.187 1.00 93.25 88 ARG A CA 1
ATOM 660 C C . ARG A 1 88 ? -14.443 5.177 14.873 1.00 93.25 88 ARG A C 1
ATOM 662 O O . ARG A 1 88 ? -13.424 4.647 14.433 1.00 93.25 88 ARG A O 1
ATOM 669 N N . LEU A 1 89 ? -15.063 6.190 14.277 1.00 91.88 89 LEU A N 1
ATOM 670 C CA . LEU A 1 89 ? -14.503 6.854 13.111 1.00 91.88 89 LEU A CA 1
ATOM 671 C C . LEU A 1 89 ? -13.231 7.609 13.517 1.00 91.88 89 LEU A C 1
ATOM 673 O O . LEU A 1 89 ? -13.267 8.453 14.412 1.00 91.88 89 LEU A O 1
ATOM 677 N N . VAL A 1 90 ? -12.121 7.311 12.843 1.00 93.56 90 VAL A N 1
ATOM 678 C CA . VAL A 1 90 ? -10.832 7.974 13.061 1.00 93.56 90 VAL A CA 1
ATOM 679 C C . VAL A 1 90 ? -10.688 9.129 12.081 1.00 93.56 90 VAL A C 1
ATOM 681 O O . VAL A 1 90 ? -10.725 8.925 10.872 1.00 93.56 90 VAL A O 1
ATOM 684 N N . THR A 1 91 ? -10.520 10.340 12.603 1.00 94.62 91 THR A N 1
ATOM 685 C CA . THR A 1 91 ? -10.319 11.566 11.808 1.00 94.62 91 THR A CA 1
ATOM 686 C C . THR A 1 91 ? -8.991 12.266 12.109 1.00 94.62 91 THR A C 1
ATOM 688 O O . THR A 1 91 ? -8.663 13.260 11.469 1.00 94.62 91 THR A O 1
ATOM 691 N N . GLY A 1 92 ? -8.220 11.761 13.079 1.00 91.81 92 GLY A N 1
ATOM 692 C CA . GLY A 1 92 ? -6.915 12.293 13.477 1.00 91.81 92 GLY A CA 1
ATOM 693 C C . GLY A 1 92 ? -5.735 11.473 12.945 1.00 91.81 92 GLY A C 1
ATOM 694 O O . GLY A 1 92 ? -5.908 10.408 12.353 1.00 91.81 92 GLY A O 1
ATOM 695 N N . GLY A 1 93 ? -4.516 11.966 13.179 1.00 92.81 93 GLY A N 1
ATOM 696 C CA . GLY A 1 93 ? -3.290 11.309 12.716 1.00 92.81 93 GLY A CA 1
ATOM 697 C C . GLY A 1 93 ? -3.200 11.278 11.189 1.00 92.81 93 GLY A C 1
ATOM 698 O O . GLY A 1 93 ? -3.496 12.264 10.521 1.00 92.81 93 GLY A O 1
ATOM 699 N N . SER A 1 94 ? -2.818 10.135 10.632 1.00 94.06 94 SER A N 1
ATOM 700 C CA . SER A 1 94 ? -2.752 9.902 9.183 1.00 94.06 94 SER A CA 1
ATOM 701 C C . SER A 1 94 ? -4.115 9.999 8.480 1.00 94.06 94 SER A C 1
ATOM 703 O O . SER A 1 94 ? -4.169 10.371 7.308 1.00 94.06 94 SER A O 1
ATOM 705 N N . TYR A 1 95 ? -5.226 9.760 9.190 1.00 93.31 95 TYR A N 1
ATOM 706 C CA . TYR A 1 95 ? -6.587 9.926 8.655 1.00 93.31 95 TYR A CA 1
ATOM 707 C C . TYR A 1 95 ? -6.996 11.398 8.482 1.00 93.31 95 TYR A C 1
ATOM 709 O O . TYR A 1 95 ? -8.012 11.678 7.848 1.00 93.31 95 TYR A O 1
ATOM 717 N N . ALA A 1 96 ? -6.202 12.346 8.996 1.00 94.44 96 ALA A N 1
ATOM 718 C CA . ALA A 1 96 ? -6.382 13.769 8.719 1.00 94.44 96 ALA A CA 1
ATOM 719 C C . ALA A 1 96 ? -5.847 14.171 7.330 1.00 94.44 96 ALA A C 1
ATOM 721 O O . ALA A 1 96 ? -6.273 15.184 6.783 1.00 94.44 96 ALA A O 1
ATOM 722 N N . TRP A 1 97 ? -4.922 13.394 6.749 1.00 93.44 97 TRP A N 1
ATOM 723 C CA . TRP A 1 97 ? -4.354 13.677 5.424 1.00 93.44 97 TRP A CA 1
ATOM 724 C C . TRP A 1 97 ? -5.288 13.236 4.297 1.00 93.44 97 TRP A C 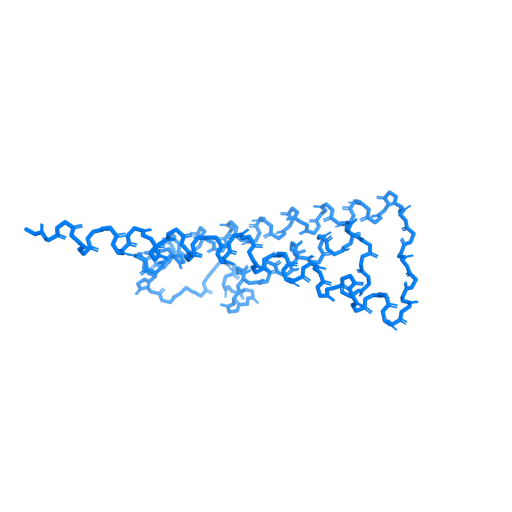1
ATOM 726 O O . TRP A 1 97 ? -5.450 13.936 3.303 1.00 93.44 97 TRP A O 1
ATOM 736 N N . CYS A 1 98 ? -5.902 12.061 4.444 1.00 93.50 98 CYS A N 1
ATOM 737 C CA . CYS A 1 98 ? -6.859 11.512 3.490 1.00 93.50 98 CYS A CA 1
ATOM 738 C C . CYS A 1 98 ? -7.752 10.460 4.166 1.00 93.50 98 CYS A C 1
ATOM 740 O O . CYS A 1 98 ? -7.444 9.970 5.249 1.00 93.50 98 CYS A O 1
ATOM 742 N N . ARG A 1 99 ? -8.862 10.083 3.514 1.00 92.31 99 ARG A N 1
ATOM 743 C CA . ARG A 1 99 ? -9.837 9.119 4.070 1.00 92.31 99 ARG A CA 1
ATOM 744 C C . ARG A 1 99 ? -9.308 7.682 4.145 1.00 92.31 99 ARG A C 1
ATOM 746 O O . ARG A 1 99 ? -9.762 6.914 4.987 1.00 92.31 99 ARG A O 1
ATOM 753 N N . HIS A 1 100 ? -8.361 7.324 3.277 1.00 92.75 100 HIS A N 1
ATOM 754 C CA . HIS A 1 100 ? -7.799 5.975 3.176 1.00 92.75 100 HIS A CA 1
ATOM 755 C C . HIS A 1 100 ? -6.258 6.006 3.170 1.00 92.75 100 HIS A C 1
ATOM 757 O O . HIS A 1 100 ? -5.639 5.599 2.186 1.00 92.75 100 HIS A O 1
ATOM 763 N N . PRO A 1 101 ? -5.608 6.448 4.266 1.00 94.56 101 PRO A N 1
ATOM 764 C CA . PRO A 1 101 ? -4.149 6.600 4.315 1.00 94.56 101 PRO A CA 1
ATOM 765 C C . PRO A 1 101 ? -3.415 5.273 4.124 1.00 94.56 101 PRO A C 1
ATOM 767 O O . PRO A 1 101 ? -2.354 5.225 3.514 1.00 94.56 101 PRO A O 1
ATOM 770 N N . MET A 1 102 ? -4.008 4.168 4.574 1.00 94.62 102 MET A N 1
ATOM 771 C CA . MET A 1 102 ? -3.448 2.837 4.363 1.00 94.62 102 MET A CA 1
ATOM 772 C C . MET A 1 102 ? -3.378 2.455 2.879 1.00 94.62 102 MET A C 1
ATOM 774 O O . MET A 1 102 ? -2.382 1.884 2.451 1.00 94.62 102 MET A O 1
ATOM 778 N N . TRP A 1 103 ? -4.406 2.796 2.096 1.00 94.81 103 TRP A N 1
ATOM 779 C CA . TRP A 1 103 ? -4.439 2.521 0.655 1.00 94.81 103 TRP A CA 1
ATOM 780 C C . TRP A 1 103 ? -3.408 3.373 -0.068 1.00 94.81 103 TRP A C 1
ATOM 782 O O . TRP A 1 103 ? -2.624 2.847 -0.843 1.00 94.81 103 TRP A O 1
ATOM 792 N N . PHE A 1 104 ? -3.303 4.644 0.319 1.00 95.69 104 PHE A N 1
ATOM 793 C CA . PHE A 1 104 ? -2.250 5.521 -0.175 1.00 95.69 104 PHE A CA 1
ATOM 794 C C . PHE A 1 104 ? -0.841 4.956 0.082 1.00 95.69 104 PHE A C 1
ATOM 796 O O . PHE A 1 104 ? 0.022 4.997 -0.791 1.00 95.69 104 PHE A O 1
ATOM 803 N N . GLY A 1 105 ? -0.602 4.367 1.258 1.00 96.19 105 GLY A N 1
ATOM 804 C CA . GLY A 1 105 ? 0.658 3.681 1.543 1.00 96.19 105 GLY A CA 1
ATOM 805 C C . GLY A 1 105 ? 0.893 2.437 0.672 1.00 96.19 105 GLY A C 1
ATOM 806 O O . GLY A 1 105 ? 2.023 2.209 0.240 1.00 96.19 105 GLY A O 1
ATOM 807 N N . TYR A 1 106 ? -0.155 1.662 0.366 1.00 95.81 106 TYR A N 1
ATOM 808 C CA . TYR A 1 106 ? -0.062 0.550 -0.588 1.00 95.81 106 TYR A CA 1
ATOM 809 C C . TYR A 1 106 ? 0.262 1.034 -2.002 1.00 95.81 106 TYR A C 1
ATOM 811 O O . TYR A 1 106 ? 1.123 0.438 -2.643 1.00 95.81 106 TYR A O 1
ATOM 819 N N . ASP A 1 107 ? -0.351 2.127 -2.456 1.00 95.19 107 ASP A N 1
ATOM 820 C CA . ASP A 1 107 ? -0.095 2.710 -3.775 1.00 95.19 107 ASP A CA 1
ATOM 821 C C . ASP A 1 107 ? 1.360 3.189 -3.898 1.00 95.19 107 ASP A C 1
ATOM 823 O O . ASP A 1 107 ? 2.033 2.887 -4.881 1.00 95.19 107 ASP A O 1
ATOM 827 N N . LEU A 1 108 ? 1.896 3.858 -2.868 1.00 95.81 108 LEU A N 1
ATOM 828 C CA . LEU A 1 108 ? 3.310 4.257 -2.824 1.00 95.81 108 LEU A CA 1
ATOM 829 C C . LEU A 1 108 ? 4.251 3.050 -2.912 1.00 95.81 108 LEU A C 1
ATOM 831 O O . LEU A 1 108 ? 5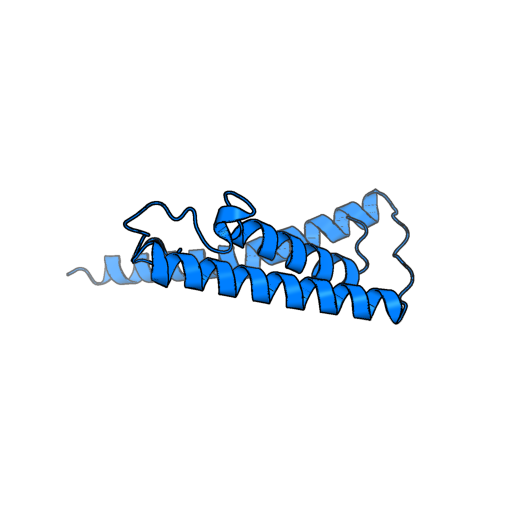.208 3.060 -3.689 1.00 95.81 108 LEU A O 1
ATOM 835 N N . ALA A 1 109 ? 3.976 2.001 -2.134 1.00 95.44 109 ALA A N 1
ATOM 836 C CA . ALA A 1 109 ? 4.783 0.790 -2.165 1.00 95.44 109 ALA A CA 1
ATOM 837 C C . ALA A 1 109 ? 4.690 0.079 -3.525 1.00 95.44 109 ALA A C 1
ATOM 839 O O . ALA A 1 109 ? 5.715 -0.349 -4.058 1.00 95.44 109 ALA A O 1
ATOM 840 N N . ALA A 1 110 ? 3.493 0.004 -4.111 1.00 91.81 110 ALA A N 1
ATOM 841 C CA . ALA A 1 110 ? 3.265 -0.574 -5.430 1.00 91.81 110 ALA A CA 1
ATOM 842 C C . ALA A 1 110 ? 4.035 0.188 -6.517 1.00 91.81 110 ALA A C 1
ATOM 844 O O . ALA A 1 110 ? 4.744 -0.439 -7.300 1.00 91.81 110 ALA A O 1
ATOM 845 N N . LEU A 1 111 ? 3.998 1.525 -6.512 1.00 91.75 111 LEU A N 1
ATOM 846 C CA . LEU A 1 111 ? 4.782 2.353 -7.436 1.00 91.75 111 LEU A CA 1
ATOM 847 C C . LEU A 1 111 ? 6.286 2.083 -7.313 1.00 91.75 111 LEU A C 1
ATOM 849 O O . LEU A 1 111 ? 6.978 1.959 -8.320 1.00 91.75 111 LEU A O 1
ATOM 853 N N . GLY A 1 112 ? 6.804 1.932 -6.092 1.00 92.31 112 GLY A N 1
ATOM 854 C CA . GLY A 1 112 ? 8.202 1.553 -5.897 1.00 92.31 112 GLY A CA 1
ATOM 855 C C . GLY A 1 112 ? 8.534 0.163 -6.462 1.00 92.31 112 GLY A C 1
ATOM 856 O O . GLY A 1 112 ? 9.590 -0.015 -7.065 1.00 92.31 112 GLY A O 1
ATOM 857 N N . VAL A 1 113 ? 7.628 -0.813 -6.349 1.00 89.81 113 VAL A N 1
ATOM 858 C CA . VAL A 1 113 ? 7.800 -2.146 -6.959 1.00 89.81 113 VAL A CA 1
ATOM 859 C C . VAL A 1 113 ? 7.770 -2.079 -8.488 1.00 89.81 113 VAL A C 1
ATOM 861 O O . VAL A 1 113 ? 8.607 -2.713 -9.130 1.00 89.81 113 VAL A O 1
ATOM 864 N N . VAL A 1 114 ? 6.869 -1.284 -9.071 1.00 87.69 114 VAL A N 1
ATOM 865 C CA . VAL A 1 114 ? 6.800 -1.037 -10.523 1.00 87.69 114 VAL A CA 1
ATOM 866 C C . VAL A 1 114 ? 8.130 -0.466 -11.028 1.00 87.69 114 VAL A C 1
ATOM 868 O O . VAL A 1 114 ? 8.707 -0.985 -11.986 1.00 87.69 114 VAL A O 1
ATOM 871 N N . LEU A 1 115 ? 8.695 0.519 -10.317 1.00 88.00 115 LEU A N 1
ATOM 872 C CA . LEU A 1 115 ? 10.016 1.076 -10.629 1.00 88.00 115 LEU A CA 1
ATOM 873 C C . LEU A 1 115 ? 11.141 0.034 -10.556 1.00 88.00 115 LEU A C 1
ATOM 875 O O . LEU A 1 115 ? 12.022 0.036 -11.417 1.00 88.00 115 LEU A O 1
ATOM 879 N N . LEU A 1 116 ? 11.122 -0.859 -9.557 1.00 85.12 116 LEU A N 1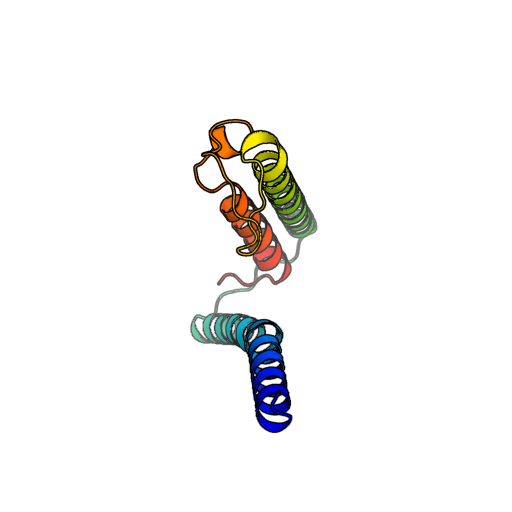
ATOM 880 C CA . LEU A 1 116 ? 12.105 -1.945 -9.441 1.00 85.12 116 LEU A CA 1
ATOM 881 C C . LEU A 1 116 ? 12.013 -2.930 -10.606 1.00 85.12 116 LEU A C 1
ATOM 883 O O . LEU A 1 116 ? 13.042 -3.362 -11.127 1.00 85.12 116 LEU A O 1
ATOM 887 N N . TRP A 1 117 ? 10.794 -3.272 -11.018 1.00 80.50 117 TRP A N 1
ATOM 888 C CA . TRP A 1 117 ? 10.549 -4.174 -12.141 1.00 80.50 117 TRP A CA 1
ATOM 889 C C . TRP A 1 117 ? 10.778 -3.524 -13.500 1.00 80.50 117 TRP A C 1
ATOM 891 O O . TRP A 1 117 ? 10.882 -4.235 -14.497 1.00 80.50 117 TRP A O 1
ATOM 901 N N . ARG A 1 118 ? 10.921 -2.191 -13.542 1.00 79.44 118 ARG A N 1
ATOM 902 C CA . ARG A 1 118 ? 11.105 -1.408 -14.773 1.00 79.44 118 ARG A CA 1
ATOM 903 C C . ARG A 1 118 ? 9.960 -1.628 -15.766 1.00 79.44 118 ARG A C 1
ATOM 905 O O . ARG A 1 118 ? 10.162 -1.390 -16.958 1.00 79.44 118 ARG A O 1
ATOM 912 N N . SER A 1 119 ? 8.817 -2.085 -15.250 1.00 67.88 119 SER A N 1
ATOM 913 C CA . SER A 1 119 ? 7.559 -2.261 -15.964 1.00 67.88 119 SER A CA 1
ATOM 914 C C . SER A 1 119 ? 6.975 -0.868 -16.144 1.00 67.88 119 SER A C 1
ATOM 916 O O . SER A 1 119 ? 6.735 -0.185 -15.148 1.00 67.88 119 SER A O 1
ATOM 918 N N . PRO A 1 120 ? 6.845 -0.365 -17.373 1.00 62.50 120 PRO A N 1
ATOM 919 C CA . PRO A 1 120 ? 6.167 0.896 -17.598 1.00 62.50 120 PRO A CA 1
ATOM 920 C C . PRO A 1 120 ? 4.645 0.770 -17.381 1.00 62.50 120 PRO A C 1
ATOM 922 O O . PRO A 1 120 ? 4.019 1.808 -17.153 1.00 62.50 120 PRO A O 1
ATOM 925 N N . ALA A 1 121 ? 4.080 -0.454 -17.417 1.00 55.78 121 ALA A N 1
ATOM 926 C CA . ALA A 1 121 ? 2.666 -0.790 -17.168 1.00 55.78 121 ALA A CA 1
ATOM 927 C C . ALA A 1 121 ? 2.404 -1.430 -15.803 1.00 55.78 121 ALA A C 1
ATOM 929 O O . ALA A 1 121 ? 3.313 -2.111 -15.270 1.00 55.78 121 ALA A O 1
#

Foldseek 3Di:
DDPVVVVVVVVVVVVVCCCVVPVVVVCVVVVLVVVCVVVVDDQDDDDPVLLVQLVVLQVQLVVQLVFVQVQQVPVQVFGPDPVTGRNDQRCDGLVVVDVCSNVVSVVSNVVSVCSVVSRPD

Radius of gyration: 19.48 Å; chains: 1; bounding box: 40×49×46 Å

pLDDT: mean 87.7, std 8.5, range [55.78, 97.69]

Secondary structure (DSSP, 8-state):
--HHHHHHHHHHHHHHHHIIIIIHHHHHHHHHHHHHHHHT--PPP--HHHHHHHHHHHHHHHHHHHHHHHHHHHHHSSBSSTTSB-SS---SGGGGT-S-HHHHHHHHHHHHHHHHHT---

=== Feature glossary ===
Key to the feature types in this record:

pLDDT. pLDDT is the predicted lDDT-Cα score: AlphaFold's confidence that the local environment of each residue (all inter-atomic distances within 15 Å) is correctly placed. It is a per-residue number between 0 and 100, with higher meaning more reliable.

Radius of gyration, Cα contacts, bounding box. The geometric summary reports three shape descriptors. Rg (radius of gyration) measures how spread out the Cα atoms are about their centre of mass; compact globular proteins have small Rg, elongated or unfolded ones large. Cα contacts (<8 Å, |i−j|>4) count long-range residue pairs in spatial proximity — high for tightly packed folds, near zero for rods or random coil. The bounding-box extents give the protein's footprint along x, y, z in Å.

Backbone torsions (φ/ψ). Backbone dihedral angles. Every residue except chain termini has a φ (preceding-C → N → Cα → C) and a ψ (N → Cα → C → next-N). They are reported in degrees following the IUPAC sign convention. Secondary structure is essentially a statement about which (φ, ψ) basin each residue occupies.

Contact-map, Ramachandran, and PAE plots. Plot images: a contact map (which residues are close in 3D, as an N×N binary image), a Ramachandran scatter (backbone torsion angles, revealing secondary-structure composition at a glance), and — for AlphaFold structures — a PAE heatmap (pairwise prediction confidence).

Predicted aligned error. Predicted Aligned Error (PAE) is an AlphaFold confidence matrix: entry (i, j) is the expected error in the position of residue j, in ångströms, when the prediction is superimposed on the true structure at residue i. Low PAE within a block of residues means that block is internally rigid and well-predicted; high PAE between two blocks means their relative placement is uncertain even if each block individually is confident.

Secondary structure (3-state, P-SEA). Three-state secondary structure (P-SEA) collapses the eight DSSP classes into helix (a), strand (b), and coil (c). P-SEA assigns these from Cα geometry alone — distances and angles — without requiring backbone oxygens, so it works on any Cα trace.

Solvent-accessible surface area. Solvent-accessible surface area (SASA) is the area in Å² traced out by the centre of a 1.4 Å probe sphere (a water molecule) rolled over the protein's van der Waals surface (Shrake–Rupley / Lee–Richards construction). Buried residues have near-zero SASA; fully exposed residues can exceed 200 Å². The total SASA scales roughly with the number of surface residues.

Foldseek 3Di. The Foldseek 3Di string encodes local tertiary geometry as a 20-letter alphabet — one character per residue — derived from the relative positions of nearby Cα atoms. Unlike the amino-acid sequence, 3Di is a direct function of the 3D structure, so two proteins with the same fold have s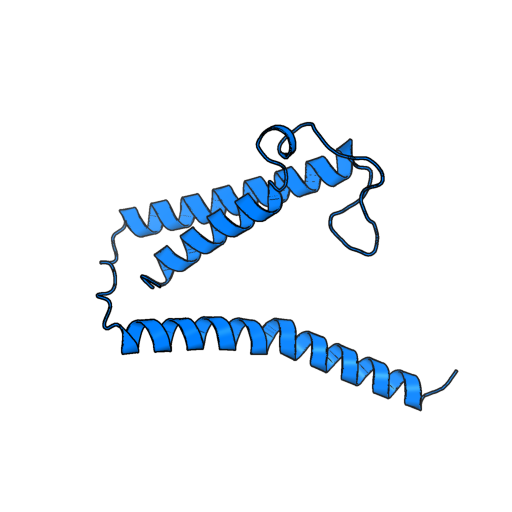imilar 3Di strings even at low sequence identity.

B-factor. For experimental (PDB) structures, the B-factor (temperature factor) quantifies the positional spread of each atom in the crystal — a combination of thermal vibration and static disorder — in units of Å². High B-factors mark flexible loops or poorly resolved regions; low B-factors mark the rigid, well-ordered core.

mmCIF coordinates. The mmCIF block holds the 3D Cartesian coordinates of each backbone atom (N, Cα, C, O) in ångströms. mmCIF is the PDB's canonical archive format — a tagged-loop text representation of the atomic model.

InterPro / GO / CATH / organism. Functional annotations link the protein to curated databases. InterPro entries identify conserved domains and families by matching the sequence against member-database signatures (Pfam, PROSITE, CDD, …). Gene Ontology (GO) terms describe molecular function, biological process, and cellular component in a controlled vocabulary. CATH places the structure in a hierarchical fold classification (Class/Architecture/Topology/Homologous-superfamily). The organism is the source species.

Rendered structure images. Structure images are PyMOL rend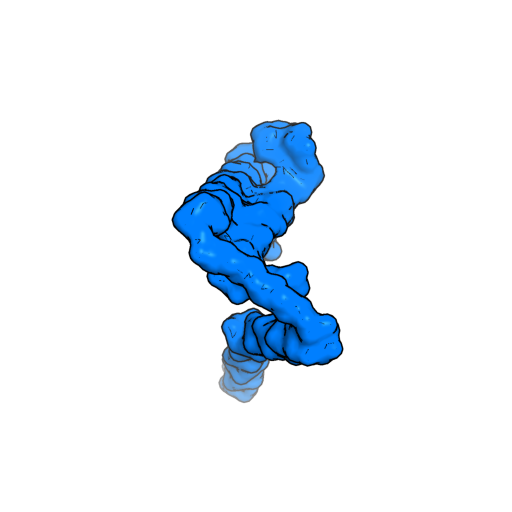ers from six orthogonal camera directions. Cartoon representation draws helices as coils and strands as arrows; sticks shows the backbone as bonds; surface shows the solvent-excluded e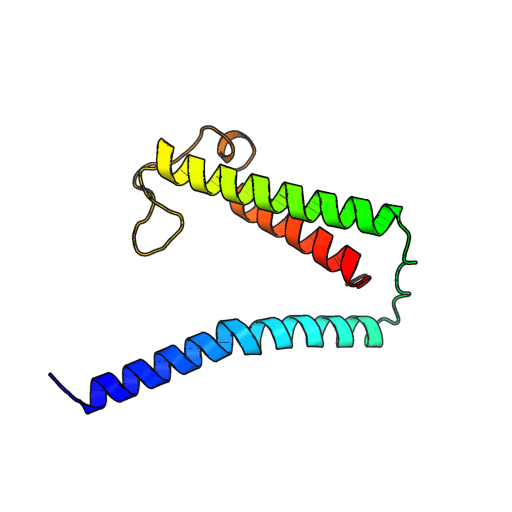nvelope. Rainbow coloring maps sequence position to hue (blue→red, N→C); chain coloring assigns a distinct color per polypeptide.

Sequence. This is the polypeptide sequence — one letter per residue, N-terminus first. Length ranges from a few dozen residues for small domains to over a thousand for large multi-domain proteins.

Secondary structure (8-state, DSSP). The SS8 string is DSSP's per-residue secondary-structure call. α-helix (H) means an i→i+4 H-bond ladder; β-strand (E) means the residue participates in a β-sheet; 3₁₀ (G) and π (I) are tighter and wider helices; T/S are turns/bends; '-' is loop.

Nearest PDB structures. Structural nearest neighbors (via Foldseek easy-search vs the PDB). Reported per hit: target PDB id, E-value, and alignment TM-score. A TM-score above ~0.5 is the conventional threshold for 'same fold'.